Protein AF-0000000079691702 (afdb_homodimer)

Radius of gyration: 15.06 Å; Cα contacts (8 Å, |Δi|>4): 70; chains: 2; bounding box: 29×49×35 Å

pLDDT: mean 92.55, std 9.71, range [43.28, 98.38]

Sequence (106 aa):
MINVRREKISERMKYLQDLVPGCNKITDKAGTLNEIINYVQSLQRQVELERYNMINVRREKISERMKYLQDLVPGCNKITDKAGTLNEIINYVQSLQRQVELERYN

Organism: Gossypium tomentosum (NCBI:txid34277)

InterPro domains:
  IPR011598 Myc-type, basic helix-loop-helix (bHLH) domain [PF00010] (5-44)
  IPR011598 Myc-type, basic helix-loop-helix (bHLH) domain [PS50888] (1-43)
  IPR011598 Myc-type, basic helix-loop-helix (bHLH) domain [SM00353] (4-49)
  IPR024097 Basic helix-loop-helix leucine zipper transcription factor [PTHR12565] (4-48)
  IPR036638 Helix-loop-helix DNA-binding domain superfamily [G3DSA:4.10.280.10] (3-53)
  IPR036638 Helix-loop-helix DNA-binding domain superfamily [SSF47459] (5-49)

Secondary structure (DSSP, 8-state):
--THHHHHHHHHHHHHHHHSTTGGG--SHHHHHHHHHHHHHHHHHHHHHHHH-/--THHHHHHHHHHHHHHHHSTTGGG--SHHHHHHHHHHHHHHHHHHHHHHHH-

Structure (mmCIF, N/CA/C/O backbone):
data_AF-0000000079691702-model_v1
#
loop_
_entity.id
_entity.type
_entity.pdbx_description
1 polymer 'BHLH domain-containing protein'
#
loop_
_atom_site.group_PDB
_atom_site.id
_atom_site.type_symbol
_atom_site.label_atom_id
_atom_site.label_alt_id
_atom_site.label_comp_id
_atom_site.label_asym_id
_atom_site.label_entity_id
_atom_site.label_seq_id
_atom_site.pdbx_PDB_ins_code
_atom_site.Cartn_x
_atom_site.Cartn_y
_atom_site.Cartn_z
_atom_site.occupancy
_atom_site.B_iso_or_equiv
_atom_site.auth_seq_id
_atom_site.auth_comp_id
_atom_site.auth_asym_id
_atom_site.auth_atom_id
_atom_site.pdbx_PDB_model_num
ATOM 1 N N . MET A 1 1 ? 15.719 -23.047 -1.926 1 43.28 1 MET A N 1
ATOM 2 C CA . MET A 1 1 ? 16.125 -21.656 -1.821 1 43.28 1 MET A CA 1
ATOM 3 C C . MET A 1 1 ? 14.922 -20.734 -2.006 1 43.28 1 MET A C 1
ATOM 5 O O . MET A 1 1 ? 15.086 -19.516 -2.162 1 43.28 1 MET A O 1
ATOM 9 N N . ILE A 1 2 ? 13.68 -21.031 -2.381 1 64.38 2 ILE A N 1
ATOM 10 C CA . ILE A 1 2 ? 12.477 -20.578 -3.07 1 64.38 2 ILE A CA 1
ATOM 11 C C . ILE A 1 2 ? 11.906 -19.344 -2.363 1 64.38 2 ILE A C 1
ATOM 13 O O . ILE A 1 2 ? 11.711 -18.312 -2.988 1 64.38 2 ILE A O 1
ATOM 17 N N . ASN A 1 3 ? 11.023 -19.234 -1.201 1 81 3 ASN A N 1
ATOM 18 C CA . ASN A 1 3 ? 9.875 -18.344 -1.062 1 81 3 ASN A CA 1
ATOM 19 C C . ASN A 1 3 ? 10.211 -17.109 -0.223 1 81 3 ASN A C 1
ATOM 21 O O . ASN A 1 3 ? 9.344 -16.547 0.451 1 81 3 ASN A O 1
ATOM 25 N N . VAL A 1 4 ? 11.555 -16.922 -0.213 1 86.75 4 VAL A N 1
ATOM 26 C CA . VAL A 1 4 ? 11.992 -15.82 0.633 1 86.75 4 VAL A CA 1
ATOM 27 C C . VAL A 1 4 ? 11.477 -14.5 0.066 1 86.75 4 VAL A C 1
ATOM 29 O O . VAL A 1 4 ? 11.047 -13.625 0.817 1 86.75 4 VAL A O 1
ATOM 32 N N . ARG A 1 5 ? 11.688 -14.344 -1.142 1 92.62 5 ARG A N 1
ATOM 33 C CA . ARG A 1 5 ? 11.188 -13.117 -1.75 1 92.62 5 ARG A CA 1
ATOM 34 C C . ARG A 1 5 ? 9.703 -12.93 -1.466 1 92.62 5 ARG A C 1
ATOM 36 O O . ARG A 1 5 ? 9.266 -11.844 -1.07 1 92.62 5 ARG A O 1
ATOM 43 N N . ARG A 1 6 ? 8.984 -13.953 -1.6 1 93.56 6 ARG A N 1
ATOM 44 C CA . ARG A 1 6 ? 7.551 -13.914 -1.344 1 93.56 6 ARG A CA 1
ATOM 45 C C . ARG A 1 6 ? 7.266 -13.633 0.127 1 93.56 6 ARG A C 1
ATOM 47 O O . ARG A 1 6 ? 6.355 -12.867 0.453 1 93.56 6 ARG A O 1
ATOM 54 N N . GLU A 1 7 ? 8.078 -14.266 0.873 1 95.38 7 GLU A N 1
ATOM 55 C CA . GLU A 1 7 ? 7.93 -14.055 2.309 1 95.38 7 GLU A CA 1
ATOM 56 C C . GLU A 1 7 ? 8.156 -12.594 2.678 1 95.38 7 GLU A C 1
ATOM 58 O O . GLU A 1 7 ? 7.395 -12.016 3.453 1 95.38 7 GLU A O 1
ATOM 63 N N . LYS A 1 8 ? 9.188 -12.094 2.086 1 95.31 8 LYS A N 1
ATOM 64 C CA . LYS A 1 8 ? 9.5 -10.695 2.35 1 95.31 8 LYS A CA 1
ATOM 65 C C . LYS A 1 8 ? 8.375 -9.781 1.868 1 95.31 8 LYS A C 1
ATOM 67 O O . LYS A 1 8 ? 7.977 -8.852 2.576 1 95.31 8 LYS A O 1
ATOM 72 N N . ILE A 1 9 ? 7.879 -9.977 0.82 1 96.06 9 ILE A N 1
ATOM 73 C CA . ILE A 1 9 ? 6.781 -9.195 0.263 1 96.06 9 ILE A CA 1
ATOM 74 C C . ILE A 1 9 ? 5.551 -9.32 1.156 1 96.06 9 ILE A C 1
ATOM 76 O O . ILE A 1 9 ? 4.906 -8.32 1.481 1 96.06 9 ILE A O 1
ATOM 80 N N . SER A 1 10 ? 5.344 -10.531 1.546 1 95.88 10 SER A N 1
ATOM 81 C CA . SER A 1 10 ? 4.191 -10.805 2.398 1 95.88 10 SER A CA 1
ATOM 82 C C . SER A 1 10 ? 4.312 -10.078 3.736 1 95.88 10 SER A C 1
ATOM 84 O O . SER A 1 10 ? 3.326 -9.547 4.254 1 95.88 10 SER A O 1
ATOM 86 N N . GLU A 1 11 ? 5.441 -10.102 4.305 1 96.94 11 GLU A N 1
ATOM 87 C CA . GLU A 1 11 ? 5.711 -9.4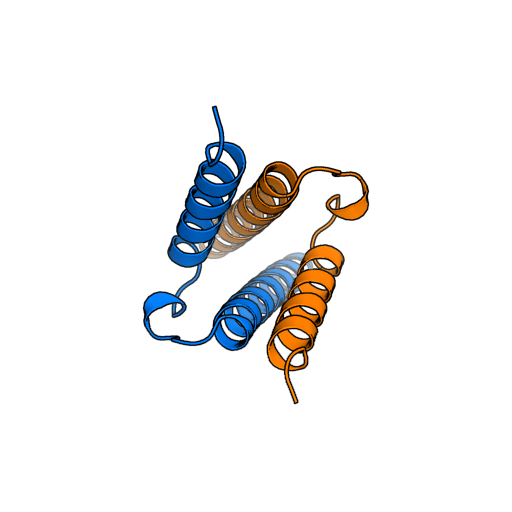22 5.566 1 96.94 11 GLU A CA 1
ATOM 88 C C . GLU A 1 11 ? 5.48 -7.914 5.441 1 96.94 11 GLU A C 1
ATOM 90 O O . GLU A 1 11 ? 4.883 -7.297 6.324 1 96.94 11 GLU A O 1
ATOM 95 N N . ARG A 1 12 ? 5.918 -7.332 4.395 1 97 12 ARG A N 1
ATOM 96 C CA . ARG A 1 12 ? 5.77 -5.891 4.203 1 97 12 ARG A CA 1
ATOM 97 C C . ARG A 1 12 ? 4.309 -5.52 3.971 1 97 12 ARG A C 1
ATOM 99 O O . ARG A 1 12 ? 3.836 -4.492 4.457 1 97 12 ARG A O 1
ATOM 106 N N . MET A 1 13 ? 3.604 -6.363 3.258 1 97.44 13 MET A N 1
ATOM 107 C CA . MET A 1 13 ? 2.176 -6.148 3.049 1 97.44 13 MET A CA 1
ATOM 108 C C . MET A 1 13 ? 1.418 -6.191 4.371 1 97.44 13 MET A C 1
ATOM 110 O O . MET A 1 13 ? 0.541 -5.363 4.617 1 97.44 13 MET A O 1
ATOM 114 N N . LYS A 1 14 ? 1.801 -7.098 5.16 1 97.12 14 LYS A N 1
ATOM 115 C CA . LYS A 1 14 ? 1.175 -7.211 6.473 1 97.12 14 LYS A CA 1
ATOM 116 C C . LYS A 1 14 ? 1.431 -5.961 7.312 1 97.12 14 LYS A C 1
ATOM 118 O O . LYS A 1 14 ? 0.525 -5.461 7.984 1 97.12 14 LYS A O 1
ATOM 123 N N . TYR A 1 15 ? 2.633 -5.539 7.281 1 97.75 15 TYR A N 1
ATOM 124 C CA . TYR A 1 15 ? 2.967 -4.32 8.008 1 97.75 15 TYR A CA 1
ATOM 125 C C . TYR A 1 15 ? 2.123 -3.148 7.52 1 97.75 15 TYR A C 1
ATOM 127 O O . TYR A 1 15 ? 1.607 -2.369 8.32 1 97.75 15 TYR A O 1
ATOM 135 N N . LEU A 1 16 ? 1.923 -3.035 6.23 1 97.88 16 LEU A N 1
ATOM 136 C CA . LEU A 1 16 ? 1.129 -1.966 5.633 1 97.88 16 LEU A CA 1
ATOM 137 C C . LEU A 1 16 ? -0.328 -2.061 6.074 1 97.88 16 LEU A C 1
ATOM 139 O O . LEU A 1 16 ? -0.95 -1.046 6.398 1 97.88 16 LEU A O 1
ATOM 143 N N . GLN A 1 17 ? -0.79 -3.273 6.062 1 97.88 17 GLN A N 1
ATOM 144 C CA . GLN A 1 17 ? -2.162 -3.498 6.504 1 97.88 17 GLN A CA 1
ATOM 145 C C . GLN A 1 17 ? -2.332 -3.123 7.973 1 97.88 17 GLN A C 1
ATOM 147 O O . GLN A 1 17 ? -3.375 -2.596 8.367 1 97.88 17 GLN A O 1
ATOM 152 N N . ASP A 1 18 ? -1.33 -3.291 8.758 1 97.12 18 ASP A N 1
ATOM 153 C CA . ASP A 1 18 ? -1.384 -2.982 10.188 1 97.12 18 ASP A CA 1
ATOM 154 C C . ASP A 1 18 ? -1.346 -1.475 10.422 1 97.12 18 ASP A C 1
ATOM 156 O O . ASP A 1 18 ? -1.855 -0.987 11.438 1 97.12 18 ASP A O 1
ATOM 160 N N . LEU A 1 19 ? -0.833 -0.812 9.547 1 96.5 19 LEU A N 1
ATOM 161 C CA . LEU A 1 19 ? -0.686 0.634 9.672 1 96.5 19 LEU A CA 1
ATOM 162 C C . LEU A 1 19 ? -1.997 1.344 9.352 1 96.5 19 LEU A C 1
ATOM 164 O O . LEU A 1 19 ? -2.213 2.48 9.781 1 96.5 19 LEU A O 1
ATOM 168 N N . VAL A 1 20 ? -2.773 0.656 8.57 1 97.38 20 VAL A N 1
ATOM 169 C CA . VAL A 1 20 ? -3.967 1.312 8.047 1 97.38 20 VAL A CA 1
ATOM 170 C C . VAL A 1 20 ? -5.203 0.801 8.781 1 97.38 20 VAL A C 1
ATOM 172 O O . VAL A 1 20 ? -5.539 -0.383 8.703 1 97.38 20 VAL A O 1
ATOM 175 N N . PRO A 1 21 ? -5.863 1.71 9.398 1 96.5 21 PRO A N 1
ATOM 176 C CA . PRO A 1 21 ? -7.051 1.276 10.133 1 96.5 21 PRO A CA 1
ATOM 177 C C . PRO A 1 21 ? -8.125 0.687 9.227 1 96.5 21 PRO A C 1
ATOM 179 O O . PRO A 1 21 ? -8.359 1.197 8.133 1 96.5 21 PRO A O 1
ATOM 182 N N . GLY A 1 22 ? -8.711 -0.456 9.617 1 94.12 22 GLY A N 1
ATOM 183 C CA . GLY A 1 22 ? -9.852 -1.036 8.922 1 94.12 22 GLY A CA 1
ATOM 184 C C . GLY A 1 22 ? -9.461 -2.15 7.965 1 94.12 22 GLY A C 1
ATOM 185 O O . GLY A 1 22 ? -10.32 -2.863 7.449 1 94.12 22 GLY A O 1
ATOM 186 N N . CYS A 1 23 ? -8.234 -2.297 7.762 1 96.69 23 CYS A N 1
ATOM 187 C CA . CYS A 1 23 ? -7.797 -3.291 6.789 1 96.69 23 CYS A CA 1
ATOM 188 C C . CYS A 1 23 ? -8.023 -4.703 7.312 1 96.69 23 CYS A C 1
ATOM 190 O O . CYS A 1 23 ? -8.25 -5.629 6.531 1 96.69 23 CYS A O 1
ATOM 192 N N . ASN A 1 24 ? -8.094 -4.891 8.609 1 91.06 24 ASN A N 1
ATOM 193 C CA . ASN A 1 24 ? -8.227 -6.215 9.211 1 91.06 24 ASN A CA 1
ATOM 194 C C . ASN A 1 24 ? -9.633 -6.777 9.016 1 91.06 24 ASN A C 1
ATOM 196 O O . ASN A 1 24 ? -9.852 -7.98 9.156 1 91.06 24 ASN A O 1
ATOM 200 N N . LYS A 1 25 ? -10.523 -6.039 8.656 1 93.81 25 LYS A N 1
ATOM 201 C CA . LYS A 1 25 ? -11.914 -6.453 8.5 1 93.81 25 LYS A CA 1
ATOM 202 C C . LYS A 1 25 ? -12.234 -6.762 7.039 1 93.81 25 LYS A C 1
ATOM 204 O O . LYS A 1 25 ? -13.352 -7.164 6.715 1 93.81 25 LYS A O 1
ATOM 209 N N . ILE A 1 26 ? -11.289 -6.566 6.199 1 94.5 26 ILE A N 1
ATOM 210 C CA . ILE A 1 26 ? -11.508 -6.746 4.77 1 94.5 26 ILE A CA 1
ATOM 211 C C . ILE A 1 26 ? -10.953 -8.094 4.328 1 94.5 26 ILE A C 1
ATOM 213 O O . ILE A 1 26 ? -9.844 -8.477 4.715 1 94.5 26 ILE A O 1
ATOM 217 N N . THR A 1 27 ? -11.711 -8.766 3.453 1 94.94 27 THR A N 1
ATOM 218 C CA . THR A 1 27 ? -11.352 -10.148 3.158 1 94.94 27 THR A CA 1
ATOM 219 C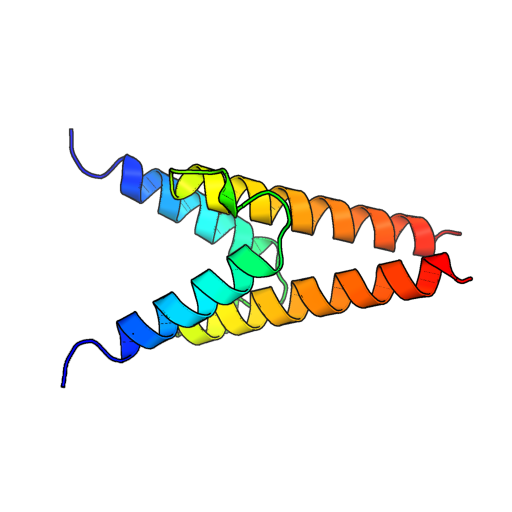 C . THR A 1 27 ? -10.719 -10.258 1.773 1 94.94 27 THR A C 1
ATOM 221 O O . THR A 1 27 ? -9.969 -11.195 1.501 1 94.94 27 THR A O 1
ATOM 224 N N . ASP A 1 28 ? -11.102 -9.406 0.899 1 94.69 28 ASP A N 1
ATOM 225 C CA . ASP A 1 28 ? -10.531 -9.516 -0.441 1 94.69 28 ASP A CA 1
ATOM 226 C C . ASP A 1 28 ? -9.383 -8.531 -0.636 1 94.69 28 ASP A C 1
ATOM 228 O O . ASP A 1 28 ? -9.391 -7.441 -0.057 1 94.69 28 ASP A O 1
ATOM 232 N N . LYS A 1 29 ? -8.531 -8.875 -1.513 1 95.25 29 LYS A N 1
ATOM 233 C CA . LYS A 1 29 ? -7.289 -8.133 -1.703 1 95.25 29 LYS A CA 1
ATOM 234 C C . LYS A 1 29 ? -7.559 -6.77 -2.334 1 95.25 29 LYS A C 1
ATOM 236 O O . LYS A 1 29 ? -6.926 -5.773 -1.97 1 95.25 29 LYS A O 1
ATOM 241 N N . ALA A 1 30 ? -8.414 -6.738 -3.338 1 97.12 30 ALA A N 1
ATOM 242 C CA . ALA A 1 30 ? -8.75 -5.453 -3.949 1 97.12 30 ALA A CA 1
ATOM 243 C C . ALA A 1 30 ? -9.375 -4.504 -2.932 1 97.12 30 ALA A C 1
ATOM 245 O O . ALA A 1 30 ? -9.094 -3.305 -2.934 1 97.12 30 ALA A O 1
ATOM 246 N N . GLY A 1 31 ? -10.219 -5.074 -2.102 1 97.44 31 GLY A N 1
ATOM 247 C CA . GLY A 1 31 ? -10.805 -4.293 -1.023 1 97.44 31 GLY A CA 1
ATOM 248 C C . GLY A 1 31 ? -9.773 -3.723 -0.069 1 97.44 31 GLY A C 1
ATOM 249 O O . GLY A 1 31 ? -9.875 -2.564 0.343 1 97.44 31 GLY A O 1
ATOM 250 N N . THR A 1 32 ? -8.789 -4.461 0.273 1 97.88 32 THR A N 1
ATOM 251 C CA . THR A 1 32 ? -7.707 -4.02 1.146 1 97.88 32 THR A CA 1
ATOM 252 C C . THR A 1 32 ? -6.941 -2.863 0.512 1 97.88 32 THR A C 1
ATOM 254 O O . THR A 1 32 ? -6.703 -1.843 1.16 1 97.88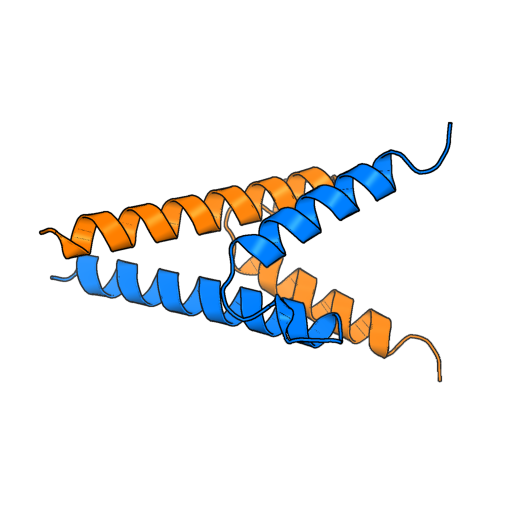 32 THR A O 1
ATOM 257 N N . LEU A 1 33 ? -6.672 -3.051 -0.667 1 97.75 33 LEU A N 1
ATOM 258 C CA . LEU A 1 33 ? -5.945 -2.008 -1.384 1 97.75 33 LEU A CA 1
ATOM 259 C C . LEU A 1 33 ? -6.773 -0.727 -1.458 1 97.75 33 LEU A C 1
ATOM 261 O O . LEU A 1 33 ? -6.23 0.375 -1.345 1 97.75 33 LEU A O 1
ATOM 265 N N . ASN A 1 34 ? -8.094 -0.936 -1.701 1 97.62 34 ASN A N 1
ATOM 266 C CA . ASN A 1 34 ? -8.969 0.236 -1.719 1 97.62 34 ASN A CA 1
ATOM 267 C C . ASN A 1 34 ? -8.93 0.979 -0.386 1 97.62 34 ASN A C 1
ATOM 269 O O . ASN A 1 34 ? -8.953 2.211 -0.357 1 97.62 34 ASN A O 1
ATOM 273 N N . GLU A 1 35 ? -8.898 0.309 0.7 1 97.81 35 GLU A N 1
ATOM 274 C CA . GLU A 1 35 ? -8.82 0.956 2.008 1 97.81 35 GLU A CA 1
ATOM 275 C C . GLU A 1 35 ? -7.516 1.732 2.162 1 97.81 35 GLU A C 1
ATOM 277 O O . GLU A 1 35 ? -7.508 2.848 2.689 1 97.81 35 GLU A O 1
ATOM 282 N N . ILE A 1 36 ? -6.434 1.184 1.727 1 98.38 36 ILE A N 1
ATOM 283 C CA . ILE A 1 36 ? -5.129 1.827 1.821 1 98.38 36 ILE A CA 1
ATOM 284 C C . ILE A 1 36 ? -5.121 3.104 0.984 1 98.38 36 ILE A C 1
ATOM 286 O O . ILE A 1 36 ? -4.664 4.152 1.445 1 98.38 36 ILE A O 1
ATOM 290 N N . ILE A 1 37 ? -5.621 3.008 -0.163 1 98.31 37 ILE A N 1
ATOM 291 C CA . ILE A 1 37 ? -5.695 4.145 -1.073 1 98.31 37 ILE A CA 1
ATOM 292 C C . ILE A 1 37 ? -6.52 5.262 -0.438 1 98.31 37 ILE A C 1
ATOM 294 O O . ILE A 1 37 ? -6.094 6.418 -0.406 1 98.31 37 ILE A O 1
ATOM 298 N N . ASN A 1 38 ? -7.637 4.898 0.067 1 97.94 38 ASN A N 1
ATOM 299 C CA . ASN A 1 38 ? -8.5 5.883 0.717 1 97.94 38 ASN A CA 1
ATOM 300 C C . ASN A 1 38 ? -7.805 6.535 1.907 1 97.94 38 ASN A C 1
ATOM 302 O O . ASN A 1 38 ? -7.902 7.75 2.1 1 97.94 38 ASN A O 1
ATOM 306 N N . TYR A 1 39 ? -7.164 5.77 2.656 1 98.06 39 TYR A N 1
ATOM 307 C CA . TYR A 1 39 ? -6.461 6.27 3.834 1 98.06 39 TYR A CA 1
ATOM 308 C C . TYR A 1 39 ? -5.355 7.242 3.439 1 98.06 39 TYR A C 1
ATOM 310 O O . TYR A 1 39 ? -5.246 8.328 4.008 1 98.06 39 TYR A O 1
ATOM 318 N N . VAL A 1 40 ? -4.535 6.859 2.498 1 97.94 40 VAL A N 1
ATOM 319 C CA . VAL A 1 40 ? -3.453 7.707 2.01 1 97.94 40 VAL A CA 1
ATOM 320 C C . VAL A 1 40 ? -4.023 9.023 1.486 1 97.94 40 VAL A C 1
ATOM 322 O O . VAL A 1 40 ? -3.518 10.102 1.812 1 97.94 40 VAL A O 1
ATOM 325 N N . GLN A 1 41 ? -5.109 8.898 0.661 1 98.19 41 GLN A N 1
ATOM 326 C CA . GLN A 1 41 ? -5.727 10.109 0.119 1 98.19 41 GLN A CA 1
ATOM 327 C C . GLN A 1 41 ? -6.266 10.992 1.234 1 98.19 41 GLN A C 1
ATOM 329 O O . GLN A 1 41 ? -6.156 12.219 1.168 1 98.19 41 GLN A O 1
ATOM 334 N N . SER A 1 42 ? -6.848 10.453 2.209 1 97 42 SER A N 1
ATOM 335 C CA . SER A 1 42 ? -7.375 11.211 3.336 1 97 42 SER A CA 1
ATOM 336 C C . SER A 1 42 ? -6.266 11.945 4.074 1 97 42 SER A C 1
ATOM 338 O O . SER A 1 42 ? -6.418 13.117 4.426 1 97 42 SER A O 1
ATOM 340 N N . LEU A 1 43 ? -5.184 11.266 4.348 1 95.75 43 LEU A N 1
ATOM 341 C CA . LEU A 1 43 ? -4.047 11.891 5.02 1 95.75 43 LEU A CA 1
ATOM 342 C C . LEU A 1 43 ? -3.477 13.031 4.184 1 95.75 43 LEU A C 1
ATOM 344 O O . LEU A 1 43 ? -3.148 14.094 4.715 1 95.75 43 LEU A O 1
ATOM 348 N N . GLN A 1 44 ? -3.289 12.82 2.895 1 95.94 44 GLN A N 1
ATOM 349 C CA . GLN A 1 44 ? -2.795 13.852 1.98 1 95.94 44 GLN A CA 1
ATOM 350 C C . GLN A 1 44 ? -3.666 15.102 2.039 1 95.94 44 GLN A C 1
ATOM 352 O O . GLN A 1 44 ? -3.15 16.219 2.086 1 95.94 44 GLN A O 1
ATOM 357 N N . ARG A 1 45 ? -4.93 14.867 1.994 1 94.38 45 ARG A N 1
ATOM 358 C CA . ARG A 1 45 ? -5.855 15.992 2.051 1 94.38 45 ARG A CA 1
ATOM 359 C C . ARG A 1 45 ? -5.711 16.75 3.367 1 94.38 45 ARG A C 1
ATOM 361 O O . ARG A 1 45 ? -5.754 17.984 3.387 1 94.38 45 ARG A O 1
ATOM 368 N N . GLN A 1 46 ? -5.605 16.031 4.449 1 93.56 46 GLN A N 1
ATOM 369 C CA . GLN A 1 46 ? -5.473 16.656 5.762 1 93.56 46 GLN A CA 1
ATOM 370 C C . GLN A 1 46 ? -4.199 17.484 5.848 1 93.56 46 GLN A C 1
ATOM 372 O O . GLN A 1 46 ? -4.211 18.594 6.402 1 93.56 46 GLN A O 1
ATOM 377 N N . VAL A 1 47 ? -3.164 17.078 5.344 1 92.56 47 VAL A N 1
ATOM 378 C CA . VAL A 1 47 ? -1.898 17.812 5.359 1 92.56 47 VAL A CA 1
ATOM 379 C C . VAL A 1 47 ? -2.01 19.062 4.488 1 92.56 47 VAL A C 1
ATOM 381 O O . VAL A 1 47 ? -1.523 20.125 4.867 1 92.56 47 VAL A O 1
ATOM 384 N N . GLU A 1 48 ? -2.58 18.859 3.357 1 89.94 48 GLU A N 1
ATOM 385 C CA . GLU A 1 48 ? -2.746 20 2.449 1 89.94 48 GLU A CA 1
ATOM 386 C C . GLU A 1 48 ? -3.59 21.094 3.086 1 89.94 48 GLU A C 1
ATOM 388 O O . GLU A 1 48 ? -3.281 22.281 2.953 1 89.94 48 GLU A O 1
ATOM 393 N N . LEU A 1 49 ? -4.566 20.75 3.771 1 87.31 49 LEU A N 1
ATOM 394 C CA . LEU A 1 49 ? -5.441 21.703 4.434 1 87.31 49 LEU A CA 1
ATOM 395 C C . LEU A 1 49 ? -4.699 22.453 5.543 1 87.31 49 LEU A C 1
ATOM 397 O O . LEU A 1 49 ? -4.922 23.641 5.758 1 87.31 49 LEU A O 1
ATOM 401 N N . GLU A 1 50 ? -3.865 21.797 6.188 1 85.12 50 GLU A N 1
ATOM 402 C CA . GLU A 1 50 ? -3.127 22.406 7.297 1 85.12 50 GLU A CA 1
ATOM 403 C C . GLU A 1 50 ? -2.043 23.344 6.793 1 85.12 50 GLU A C 1
ATOM 405 O O . GLU A 1 50 ? -1.624 24.266 7.508 1 85.12 50 GLU A O 1
ATOM 410 N N . ARG A 1 51 ? -1.651 23.109 5.641 1 81.38 51 ARG A N 1
ATOM 411 C CA . ARG A 1 51 ? -0.629 23.969 5.051 1 81.38 51 ARG A CA 1
ATOM 412 C C . ARG A 1 51 ? -1.203 25.328 4.688 1 81.38 51 ARG A C 1
ATOM 414 O O . ARG A 1 51 ? -0.476 26.328 4.645 1 81.38 51 ARG A O 1
ATOM 421 N N . TYR A 1 52 ? -2.346 25.422 4.453 1 79.19 52 TYR A N 1
ATOM 422 C CA . TYR A 1 52 ? -2.988 26.703 4.164 1 79.19 52 TYR A CA 1
ATOM 423 C C . TYR A 1 52 ? -3.398 27.406 5.453 1 79.19 52 TYR A C 1
ATOM 425 O O . TYR A 1 52 ? -3.496 28.641 5.488 1 79.19 52 TYR A O 1
ATOM 433 N N . ASN A 1 53 ? -3.484 26.719 6.434 1 66.56 53 ASN A N 1
ATOM 434 C CA . ASN A 1 53 ? -3.818 27.359 7.699 1 66.56 53 ASN A CA 1
ATOM 435 C C . ASN A 1 53 ? -2.582 27.938 8.375 1 66.56 53 ASN A C 1
ATOM 437 O O . ASN A 1 53 ? -2.648 29 8.992 1 66.56 53 ASN A O 1
ATOM 441 N N . MET B 1 1 ? -12.578 -17.578 -17.484 1 45.56 1 MET B N 1
ATOM 442 C CA . MET B 1 1 ? -13.203 -16.625 -16.562 1 45.56 1 MET B CA 1
ATOM 443 C C . MET B 1 1 ? -12.164 -16.016 -15.625 1 45.56 1 MET B C 1
ATOM 445 O O . MET B 1 1 ? -12.523 -15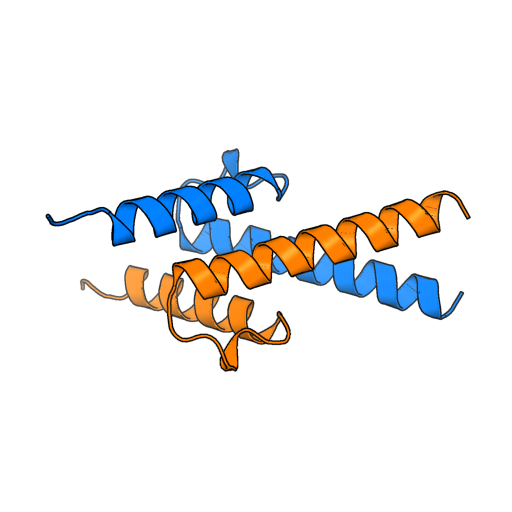.375 -14.641 1 45.56 1 MET B O 1
ATOM 449 N N . ILE B 1 2 ? -10.859 -16.406 -15.414 1 65.38 2 ILE B N 1
ATOM 450 C CA . ILE B 1 2 ? -9.742 -16.484 -14.484 1 65.38 2 ILE B CA 1
ATOM 451 C C . ILE B 1 2 ? -9.305 -15.086 -14.078 1 65.38 2 ILE B C 1
ATOM 453 O O . ILE B 1 2 ? -9.18 -14.789 -12.883 1 65.38 2 ILE B O 1
ATOM 457 N N . ASN B 1 3 ? -8.852 -14.023 -14.891 1 83.88 3 ASN B N 1
ATOM 458 C CA . ASN B 1 3 ? -7.77 -13.117 -14.516 1 83.88 3 ASN B CA 1
ATOM 459 C C . ASN B 1 3 ? -8.305 -11.758 -14.07 1 83.88 3 ASN B C 1
ATOM 461 O O . ASN B 1 3 ? -7.562 -10.781 -14.016 1 83.88 3 ASN B O 1
ATOM 465 N N . VAL B 1 4 ? -9.672 -11.852 -13.875 1 87.5 4 VAL B N 1
ATOM 466 C CA . VAL B 1 4 ? -10.281 -10.57 -13.555 1 87.5 4 VAL B CA 1
ATOM 467 C C . VAL B 1 4 ? -9.898 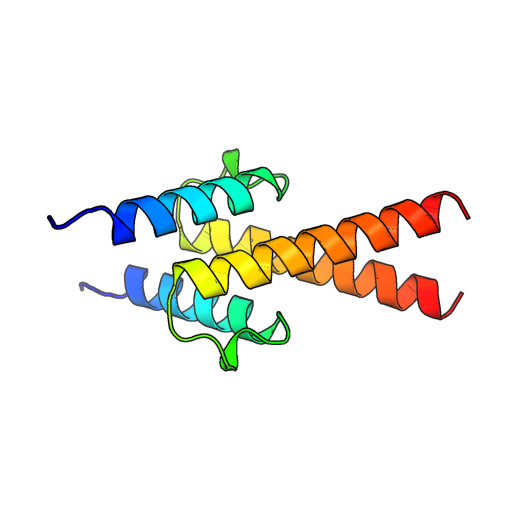-10.148 -12.133 1 87.5 4 VAL B C 1
ATOM 469 O O . VAL B 1 4 ? -9.617 -8.977 -11.883 1 87.5 4 VAL B O 1
ATOM 472 N N . ARG B 1 5 ? -10.023 -11.039 -11.273 1 92.75 5 ARG B N 1
ATOM 473 C CA . ARG B 1 5 ? -9.641 -10.711 -9.906 1 92.75 5 ARG B CA 1
ATOM 474 C C . ARG B 1 5 ? -8.203 -10.195 -9.852 1 92.75 5 ARG B C 1
ATOM 476 O O . ARG B 1 5 ? -7.93 -9.172 -9.219 1 92.75 5 ARG B O 1
ATOM 483 N N . ARG B 1 6 ? -7.359 -10.836 -10.523 1 93.69 6 ARG B N 1
ATOM 484 C CA . ARG B 1 6 ? -5.957 -10.438 -10.57 1 93.69 6 ARG B CA 1
ATOM 485 C C . ARG B 1 6 ? -5.793 -9.07 -11.234 1 93.69 6 ARG B C 1
ATOM 487 O O . ARG B 1 6 ? -5.004 -8.242 -10.773 1 93.69 6 ARG B O 1
ATOM 494 N N . GLU B 1 7 ? -6.586 -8.984 -12.234 1 95.31 7 GLU B N 1
ATOM 495 C CA . GLU B 1 7 ? -6.547 -7.703 -12.938 1 95.31 7 GLU B CA 1
ATOM 496 C C . GLU B 1 7 ? -6.973 -6.559 -12.023 1 95.31 7 GLU B C 1
ATOM 498 O O . GLU B 1 7 ? -6.332 -5.504 -12 1 95.31 7 GLU B O 1
ATOM 503 N N . LYS B 1 8 ? -8.031 -6.848 -11.328 1 95.38 8 LYS B N 1
ATOM 504 C CA . LYS B 1 8 ? -8.523 -5.832 -10.406 1 95.38 8 LYS B CA 1
ATOM 505 C C . LYS B 1 8 ? -7.488 -5.516 -9.328 1 95.38 8 LYS B C 1
ATOM 507 O O . LYS B 1 8 ? -7.25 -4.348 -9.016 1 95.38 8 LYS B O 1
ATOM 512 N N . ILE B 1 9 ? -6.898 -6.391 -8.812 1 96.19 9 ILE B N 1
ATOM 513 C CA . ILE B 1 9 ? -5.871 -6.219 -7.793 1 96.19 9 ILE B CA 1
ATOM 514 C C . ILE B 1 9 ? -4.688 -5.445 -8.375 1 96.19 9 ILE B C 1
ATOM 516 O O . ILE B 1 9 ? -4.188 -4.504 -7.75 1 96.19 9 ILE B O 1
ATOM 520 N N . SER B 1 10 ? -4.363 -5.844 -9.547 1 95.88 10 SER B N 1
ATOM 521 C CA . SER B 1 10 ? -3.24 -5.199 -10.211 1 95.88 10 SER B CA 1
ATOM 522 C C . SER B 1 10 ? -3.525 -3.723 -10.477 1 95.88 10 SER B C 1
ATOM 524 O O . SER B 1 10 ? -2.645 -2.877 -10.312 1 95.88 10 SER B O 1
ATOM 526 N N . GLU B 1 11 ? -4.676 -3.434 -10.906 1 97 11 GLU B N 1
ATOM 527 C CA . GLU B 1 11 ? -5.102 -2.061 -11.164 1 97 11 GLU B CA 1
ATOM 528 C C . GLU B 1 11 ? -5.047 -1.219 -9.891 1 97 11 GLU B C 1
ATOM 530 O O . GLU B 1 11 ? -4.586 -0.077 -9.914 1 97 11 GLU B O 1
ATOM 535 N N . ARG B 1 12 ? -5.488 -1.732 -8.805 1 97.06 12 ARG B N 1
ATOM 536 C CA . ARG B 1 12 ? -5.504 -0.99 -7.551 1 97.06 12 ARG B CA 1
ATOM 537 C C . ARG B 1 12 ? -4.086 -0.77 -7.031 1 97.06 12 ARG B C 1
ATOM 539 O O . ARG B 1 12 ? -3.775 0.296 -6.496 1 97.06 12 ARG B O 1
ATOM 546 N N . MET B 1 13 ? -3.246 -1.755 -7.223 1 97.5 13 MET B N 1
ATOM 547 C CA . MET B 1 13 ? -1.845 -1.61 -6.84 1 97.5 13 MET B CA 1
ATOM 548 C C . MET B 1 13 ? -1.171 -0.507 -7.648 1 97.5 13 MET B C 1
ATOM 550 O O . MET B 1 13 ? -0.417 0.299 -7.102 1 97.5 13 MET B O 1
ATOM 554 N N . LYS B 1 14 ? -1.483 -0.481 -8.859 1 97.12 14 LYS B N 1
ATOM 555 C CA . LYS B 1 14 ? -0.932 0.56 -9.719 1 97.12 14 LYS B CA 1
ATOM 556 C C . LYS B 1 14 ? -1.391 1.944 -9.273 1 97.12 14 LYS B C 1
ATOM 558 O O . LYS B 1 14 ? -0.599 2.889 -9.25 1 97.12 14 LYS B O 1
ATOM 563 N N . TYR B 1 15 ? -2.637 2.021 -9 1 97.75 15 TYR B N 1
ATOM 564 C CA . TYR B 1 15 ? -3.162 3.289 -8.508 1 97.75 15 TYR B CA 1
ATOM 565 C C . TYR B 1 15 ? -2.441 3.723 -7.238 1 97.75 15 TYR B C 1
ATOM 567 O O . TYR B 1 15 ? -2.072 4.891 -7.094 1 97.75 15 TYR B O 1
ATOM 575 N N . LEU B 1 16 ? -2.172 2.811 -6.336 1 97.94 16 LEU B N 1
ATOM 576 C CA . LEU B 1 16 ? -1.482 3.09 -5.078 1 97.94 16 LEU B CA 1
ATOM 577 C C . LEU B 1 16 ? -0.053 3.557 -5.336 1 97.94 16 LEU B C 1
ATOM 579 O O . LEU B 1 16 ? 0.419 4.504 -4.699 1 97.94 16 LEU B O 1
ATOM 583 N N . GLN B 1 17 ? 0.556 2.869 -6.246 1 97.88 17 GLN B N 1
ATOM 584 C CA . GLN B 1 17 ? 1.915 3.25 -6.613 1 97.88 17 GLN B CA 1
ATOM 585 C C . GLN B 1 17 ? 1.951 4.652 -7.211 1 97.88 17 GLN B C 1
ATOM 587 O O . GLN B 1 17 ? 2.896 5.41 -6.977 1 97.88 17 GLN B O 1
ATOM 592 N N . ASP B 1 18 ? 0.935 5.043 -7.895 1 97.06 18 ASP B N 1
ATOM 593 C CA . ASP B 1 18 ? 0.866 6.359 -8.523 1 97.06 18 ASP B CA 1
ATOM 594 C C . ASP B 1 18 ? 0.628 7.453 -7.492 1 97.06 18 ASP B C 1
ATOM 596 O O . ASP B 1 18 ? 1.011 8.609 -7.699 1 97.06 18 ASP B O 1
ATOM 600 N N . LEU B 1 19 ? 0.09 7.098 -6.457 1 96.56 19 LEU B N 1
ATOM 601 C CA . LEU B 1 19 ? -0.239 8.062 -5.41 1 96.56 19 LEU B CA 1
ATOM 602 C C . LEU B 1 19 ? 0.994 8.398 -4.578 1 96.56 19 LEU B C 1
ATOM 604 O O . LEU B 1 19 ? 1.041 9.445 -3.932 1 96.56 19 LEU B O 1
ATOM 608 N N . VAL B 1 20 ? 1.894 7.473 -4.594 1 97.38 20 VAL B N 1
ATOM 609 C CA . VAL B 1 20 ? 3.027 7.602 -3.686 1 97.38 20 VAL B CA 1
ATOM 610 C C . VAL B 1 20 ? 4.27 8.016 -4.465 1 97.38 20 VAL B C 1
ATOM 612 O O . VAL B 1 20 ? 4.75 7.273 -5.324 1 97.38 20 VAL B O 1
ATOM 615 N N . PRO B 1 21 ? 4.785 9.141 -4.094 1 96.5 21 PRO B N 1
ATOM 616 C CA . PRO B 1 21 ? 5.977 9.594 -4.812 1 96.5 21 PRO B CA 1
ATOM 617 C C . PRO B 1 21 ? 7.164 8.648 -4.645 1 96.5 21 PRO B C 1
ATOM 619 O O . PRO B 1 21 ? 7.387 8.117 -3.555 1 96.5 21 PRO B O 1
ATOM 622 N N . GLY B 1 22 ? 7.863 8.328 -5.758 1 94.06 22 GLY B N 1
ATOM 623 C CA . GLY B 1 22 ? 9.102 7.562 -5.711 1 94.06 22 GLY B CA 1
ATOM 624 C C . GLY B 1 22 ? 8.898 6.094 -6.027 1 94.06 22 GLY B C 1
ATOM 625 O O . GLY B 1 22 ? 9.867 5.355 -6.215 1 94.06 22 GLY B O 1
ATOM 626 N N . CYS B 1 23 ? 7.723 5.691 -6.102 1 96.62 23 CYS B N 1
ATOM 627 C CA . CYS B 1 23 ? 7.457 4.273 -6.316 1 96.62 23 CYS B CA 1
ATOM 628 C C . CYS B 1 23 ? 7.828 3.859 -7.734 1 96.62 23 CYS B C 1
ATOM 630 O O . CYS B 1 23 ? 8.211 2.713 -7.973 1 96.62 23 CYS B O 1
ATOM 632 N N . ASN B 1 24 ? 7.844 4.781 -8.664 1 91.19 24 ASN B N 1
ATOM 633 C CA . ASN B 1 24 ? 8.102 4.465 -10.062 1 91.19 24 ASN B CA 1
ATOM 634 C C . ASN B 1 24 ? 9.578 4.137 -10.305 1 91.19 24 ASN B C 1
ATOM 636 O O . ASN B 1 24 ? 9.93 3.549 -11.328 1 91.19 24 ASN B O 1
ATOM 640 N N . LYS B 1 25 ? 10.383 4.406 -9.445 1 93.56 25 LYS B N 1
ATOM 641 C CA . LYS B 1 25 ? 11.82 4.199 -9.594 1 93.56 25 LYS B CA 1
ATOM 642 C C . LYS B 1 25 ? 12.258 2.902 -8.914 1 93.56 25 LYS B C 1
ATOM 644 O O . LYS B 1 25 ? 13.43 2.539 -8.961 1 93.56 25 LYS B O 1
ATOM 649 N N . ILE B 1 26 ? 11.344 2.232 -8.297 1 93.94 26 ILE B N 1
ATOM 650 C CA . ILE B 1 26 ? 11.664 1.027 -7.547 1 93.94 26 ILE B CA 1
ATOM 651 C C . ILE B 1 26 ? 11.297 -0.208 -8.359 1 93.94 26 ILE B C 1
ATOM 653 O O . ILE B 1 26 ? 10.219 -0.265 -8.961 1 93.94 26 ILE B O 1
ATOM 657 N N . THR B 1 27 ? 12.203 -1.199 -8.305 1 94.56 27 THR B N 1
ATOM 658 C CA . THR B 1 27 ? 12.031 -2.316 -9.227 1 94.56 27 THR B CA 1
ATOM 659 C C . THR B 1 27 ? 11.516 -3.551 -8.492 1 94.56 27 THR B C 1
ATOM 661 O O . THR B 1 27 ? 10.914 -4.438 -9.102 1 94.56 27 THR B O 1
ATOM 664 N N . ASP B 1 28 ? 11.836 -3.662 -7.258 1 94.5 28 ASP B N 1
ATOM 665 C CA . ASP B 1 28 ? 11.375 -4.852 -6.543 1 94.5 28 ASP B CA 1
ATOM 666 C C . ASP B 1 28 ? 10.125 -4.547 -5.719 1 94.5 28 ASP B C 1
ATOM 668 O O . ASP B 1 28 ? 9.953 -3.434 -5.223 1 94.5 28 ASP B O 1
ATOM 672 N N . LYS B 1 29 ? 9.383 -5.547 -5.52 1 95.25 29 LYS B N 1
ATOM 673 C CA . LYS B 1 29 ? 8.07 -5.395 -4.895 1 95.25 29 LYS B CA 1
ATOM 674 C C . LYS B 1 29 ? 8.203 -5.027 -3.418 1 95.25 29 LYS B C 1
ATOM 676 O O . LYS B 1 29 ? 7.434 -4.219 -2.902 1 95.25 29 LYS B O 1
ATOM 681 N N . ALA B 1 30 ? 9.109 -5.703 -2.725 1 97 30 ALA B N 1
ATOM 682 C CA . ALA B 1 30 ? 9.312 -5.359 -1.319 1 97 30 ALA B CA 1
ATOM 683 C C . ALA B 1 30 ? 9.758 -3.908 -1.168 1 97 30 ALA B C 1
ATOM 685 O O . ALA B 1 30 ? 9.336 -3.215 -0.241 1 97 30 ALA B O 1
ATOM 686 N N . GLY B 1 31 ? 10.609 -3.504 -2.07 1 97.31 31 GLY B N 1
ATOM 687 C CA . GLY B 1 31 ? 11.031 -2.111 -2.088 1 97.31 31 GLY B CA 1
ATOM 688 C C . GLY B 1 31 ? 9.883 -1.142 -2.291 1 97.31 31 GLY B C 1
ATOM 689 O O . GLY B 1 31 ? 9.82 -0.103 -1.63 1 97.31 31 GLY B O 1
ATOM 690 N N . THR B 1 32 ? 8.977 -1.443 -3.148 1 97.81 32 THR B N 1
ATOM 691 C CA . THR B 1 32 ? 7.797 -0.624 -3.404 1 97.81 32 THR B CA 1
ATOM 692 C C . THR B 1 32 ? 6.934 -0.511 -2.152 1 97.81 32 THR B C 1
ATOM 694 O O . THR B 1 32 ? 6.531 0.588 -1.764 1 97.81 32 THR B O 1
ATOM 697 N N . LEU B 1 33 ? 6.762 -1.588 -1.59 1 97.69 33 LEU B N 1
ATOM 698 C CA . LEU B 1 33 ? 5.957 -1.606 -0.372 1 97.69 33 LEU B CA 1
ATOM 699 C C . LEU B 1 33 ? 6.621 -0.787 0.729 1 97.69 33 LEU B C 1
ATOM 701 O O . LEU B 1 33 ? 5.941 -0.097 1.492 1 97.69 33 LEU B O 1
ATOM 705 N N . ASN B 1 34 ? 7.977 -0.934 0.814 1 97.56 34 ASN B N 1
ATOM 706 C CA . ASN B 1 34 ? 8.695 -0.129 1.796 1 97.56 34 ASN B CA 1
ATOM 707 C C . ASN B 1 34 ? 8.492 1.364 1.555 1 97.56 34 ASN B C 1
ATOM 709 O O . ASN B 1 34 ? 8.352 2.137 2.504 1 97.56 34 ASN B O 1
ATOM 713 N N . GLU B 1 35 ? 8.469 1.809 0.349 1 97.81 35 GLU B N 1
ATOM 714 C CA . GLU B 1 35 ? 8.227 3.217 0.044 1 97.81 35 GLU B CA 1
ATOM 715 C C . GLU B 1 35 ? 6.832 3.65 0.483 1 97.81 35 GLU B C 1
ATOM 717 O O . GLU B 1 35 ? 6.66 4.738 1.034 1 97.81 35 GLU B O 1
ATOM 722 N N . ILE B 1 36 ? 5.863 2.838 0.259 1 98.31 36 ILE B N 1
ATOM 723 C CA . ILE B 1 36 ? 4.484 3.141 0.627 1 98.31 36 ILE B CA 1
ATOM 724 C C . ILE B 1 36 ? 4.371 3.26 2.145 1 98.31 36 ILE B C 1
ATOM 726 O O . ILE B 1 36 ? 3.762 4.203 2.656 1 98.31 36 ILE B O 1
ATOM 730 N N . ILE B 1 37 ? 4.953 2.367 2.803 1 98.31 37 ILE B N 1
ATOM 731 C CA . ILE B 1 37 ? 4.938 2.354 4.262 1 98.31 37 ILE B CA 1
ATOM 732 C C . ILE B 1 37 ? 5.582 3.631 4.797 1 98.31 37 ILE B C 1
ATOM 734 O O . ILE B 1 37 ? 5.016 4.305 5.656 1 98.31 37 ILE B O 1
ATOM 738 N N . ASN B 1 38 ? 6.699 3.951 4.273 1 97.94 38 ASN B N 1
ATOM 739 C CA . ASN B 1 38 ? 7.391 5.164 4.695 1 97.94 38 ASN B CA 1
ATOM 740 C C . ASN B 1 38 ? 6.555 6.41 4.43 1 97.94 38 ASN B C 1
ATOM 742 O O . ASN B 1 38 ? 6.484 7.309 5.273 1 97.94 38 ASN B O 1
ATOM 746 N N . TYR B 1 39 ? 5.969 6.449 3.32 1 98.06 39 TYR B N 1
ATOM 747 C CA . TYR B 1 39 ? 5.141 7.59 2.941 1 98.06 39 TYR B CA 1
ATOM 748 C C . TYR B 1 39 ? 3.949 7.734 3.881 1 98.06 39 TYR B C 1
ATOM 750 O O . TYR B 1 39 ? 3.672 8.828 4.375 1 98.06 39 TYR B O 1
ATOM 758 N N . VAL B 1 40 ? 3.25 6.66 4.113 1 98 40 VAL B N 1
ATOM 759 C CA . VAL B 1 40 ? 2.102 6.66 5.012 1 98 40 VAL B CA 1
ATOM 760 C C . VAL B 1 40 ? 2.533 7.117 6.402 1 98 40 VAL B C 1
ATOM 762 O O . VAL B 1 40 ? 1.878 7.965 7.016 1 98 40 VAL B O 1
ATOM 765 N N . GLN B 1 41 ? 3.67 6.512 6.871 1 98.19 41 GLN B N 1
ATOM 766 C CA . GLN B 1 41 ? 4.164 6.895 8.188 1 98.19 41 GLN B CA 1
ATOM 767 C C . GLN B 1 41 ? 4.52 8.375 8.234 1 98.19 41 GLN B C 1
ATOM 769 O O . GLN B 1 41 ? 4.258 9.055 9.234 1 98.19 41 GLN B O 1
ATOM 774 N N . SER B 1 42 ? 5.102 8.898 7.242 1 97 42 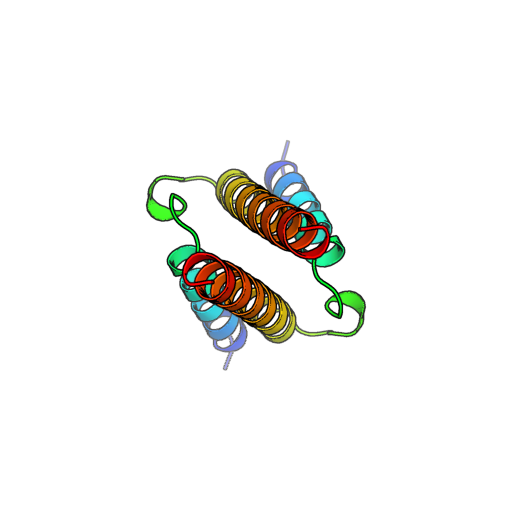SER B N 1
ATOM 775 C CA . SER B 1 42 ? 5.465 10.312 7.176 1 97 42 SER B CA 1
ATOM 776 C C . SER B 1 42 ? 4.227 11.203 7.234 1 97 42 SER B C 1
ATOM 778 O O . SER B 1 42 ? 4.215 12.211 7.949 1 97 42 SER B O 1
ATOM 780 N N . LEU B 1 43 ? 3.221 10.867 6.469 1 95.75 43 LEU B N 1
ATOM 781 C CA . LEU B 1 43 ? 1.976 11.625 6.477 1 95.75 43 LEU B CA 1
ATOM 782 C C . LEU B 1 43 ? 1.323 11.586 7.855 1 95.75 43 LEU B C 1
ATOM 784 O O . LEU B 1 43 ? 0.835 12.609 8.344 1 95.75 43 LEU B O 1
ATOM 788 N N . GLN B 1 44 ? 1.243 10.438 8.469 1 95.94 44 GLN B N 1
ATOM 789 C CA . GLN B 1 44 ? 0.682 10.281 9.805 1 95.94 44 GLN B CA 1
ATOM 790 C C . GLN B 1 44 ? 1.387 11.195 10.805 1 95.94 44 GLN B C 1
ATOM 792 O O . GLN B 1 44 ? 0.736 11.844 11.625 1 95.94 44 GLN B O 1
ATOM 797 N N . ARG B 1 45 ? 2.67 11.18 10.734 1 94.38 45 ARG B N 1
ATOM 798 C CA . ARG B 1 45 ? 3.441 12.023 11.641 1 94.38 45 ARG B CA 1
ATOM 799 C C . ARG B 1 45 ? 3.133 13.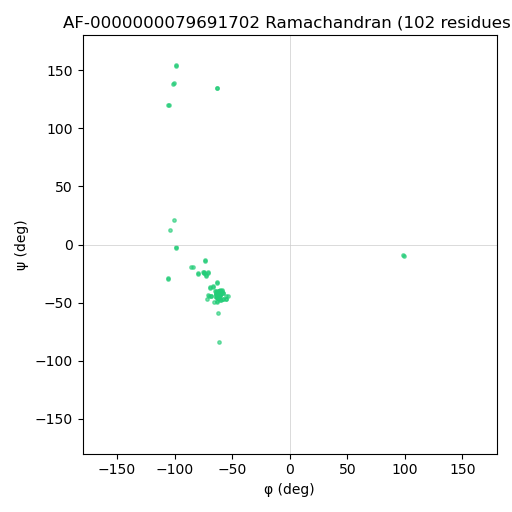5 11.414 1 94.38 45 ARG B C 1
ATOM 801 O O . ARG B 1 45 ? 3.018 14.266 12.367 1 94.38 45 ARG B O 1
ATOM 808 N N . GLN B 1 46 ? 3.062 13.891 10.18 1 93.56 46 GLN 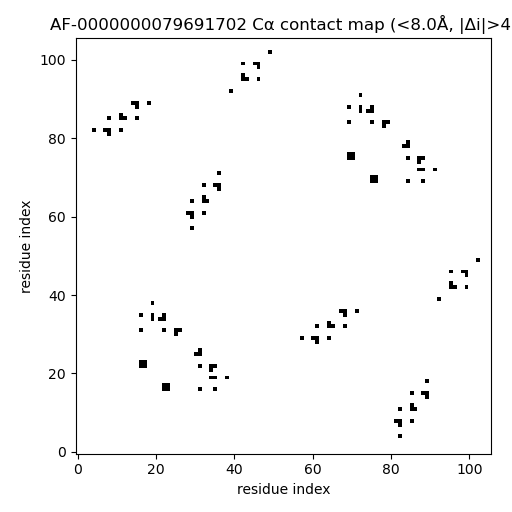B N 1
ATOM 809 C CA . GLN B 1 46 ? 2.773 15.281 9.844 1 93.56 46 GLN B CA 1
ATOM 810 C C . GLN B 1 46 ? 1.404 15.695 10.367 1 93.56 46 GLN B C 1
ATOM 812 O O . GLN B 1 46 ? 1.247 16.797 10.891 1 93.56 46 GLN B O 1
ATOM 817 N N . VAL B 1 47 ? 0.445 14.922 10.297 1 92.5 47 VAL B N 1
ATOM 818 C CA . VAL B 1 47 ? -0.901 15.219 10.773 1 92.5 47 VAL B CA 1
ATOM 819 C C . VAL B 1 47 ? -0.897 15.312 12.297 1 92.5 47 VAL B C 1
ATOM 821 O O . VAL B 1 47 ? -1.535 16.203 12.875 1 92.5 47 VAL B O 1
ATOM 824 N N . GLU B 1 48 ? -0.237 14.375 12.875 1 90.06 48 GLU B N 1
ATOM 825 C CA . GLU B 1 48 ? -0.162 14.375 14.328 1 90.06 48 GLU B CA 1
ATOM 826 C C . GLU B 1 48 ? 0.499 15.648 14.852 1 90.06 48 GLU B C 1
ATOM 828 O O . GLU B 1 48 ? 0.045 16.234 15.836 1 90.06 48 GLU B O 1
ATOM 833 N N . LEU B 1 49 ? 1.478 16.094 14.227 1 87.38 49 LEU B N 1
ATOM 834 C CA . LEU B 1 49 ? 2.188 17.297 14.625 1 87.38 49 LEU B CA 1
ATOM 835 C C . LEU B 1 49 ? 1.3 18.531 14.469 1 87.38 49 LEU B C 1
ATOM 837 O O . LEU B 1 49 ? 1.357 19.453 15.289 1 87.38 49 LEU B O 1
ATOM 841 N N . GLU B 1 50 ? 0.516 18.547 13.5 1 85.38 50 GLU B N 1
ATOM 842 C CA . GLU B 1 50 ? -0.349 19.688 13.234 1 85.38 50 GLU B CA 1
ATOM 843 C C . GLU B 1 50 ? -1.514 19.734 14.219 1 85.38 50 GLU B C 1
ATOM 845 O O . GLU B 1 50 ? -2.078 20.812 14.461 1 85.38 50 GLU B O 1
ATOM 850 N N . ARG B 1 51 ? -1.801 18.641 14.719 1 81.38 51 ARG B N 1
ATOM 851 C CA . ARG B 1 51 ? -2.887 18.578 15.695 1 81.38 51 ARG B CA 1
ATOM 852 C C . ARG B 1 51 ? -2.467 19.203 17.031 1 81.38 51 ARG B C 1
ATOM 854 O O . ARG B 1 51 ? -3.307 19.688 17.781 1 81.38 51 ARG B O 1
ATOM 861 N N . TYR B 1 52 ? -1.339 19.203 17.328 1 79.38 52 TYR B N 1
ATOM 862 C CA . TYR B 1 52 ? -0.851 19.844 18.547 1 79.38 52 TYR B CA 1
ATOM 863 C C . TYR B 1 52 ? -0.613 21.328 18.328 1 79.38 52 TYR B C 1
ATOM 865 O O . TYR B 1 52 ? -0.698 22.109 19.281 1 79.38 52 TYR B O 1
ATOM 873 N N . ASN B 1 53 ? -0.501 21.703 17.203 1 66.56 53 ASN B N 1
ATOM 874 C CA . ASN B 1 53 ? -0.319 23.125 16.953 1 66.56 53 ASN B CA 1
ATOM 875 C C . ASN B 1 53 ? -1.655 23.859 16.906 1 66.56 53 ASN B C 1
ATOM 877 O O . ASN B 1 53 ? -1.755 25 17.359 1 66.56 53 ASN B O 1
#

Foldseek 3Di:
DPCVVVVVVVVVVVVLCVVFPPLVVDDDDVVSVVSSVVRVVVVVVVVVVVVVD/DPCVVVVVVVVVVVVLCVVFPPLVVDDDDVVSVVSSVVRVVVVVVVVVVVVVD

Solvent-accessible surface area (backbone atoms only — not comparable to full-atom values): 6120 Å² total; per-residue (Å²): 139,78,63,54,67,56,46,49,36,50,53,48,50,49,52,46,43,70,71,36,87,71,34,86,80,46,88,47,69,50,58,34,46,50,51,49,45,51,50,52,51,51,45,53,50,53,47,56,54,57,69,74,101,140,78,64,54,66,56,46,49,35,50,52,48,50,50,53,47,43,71,72,36,87,70,36,86,80,47,87,47,68,49,57,34,47,49,50,49,45,50,49,50,51,51,44,52,52,54,48,56,56,55,69,75,103

Nearest PDB structures (foldseek):
  7wkk-assembly1_F  TM=3.829E-01  e=7.279E+00  Xenopus laevis
  7wkk-assembly1_F  TM=3.827E-01  e=7.279E+00  Xenopus laevis